Protein AF-A0A0F9U3Q1-F1 (afdb_monomer_lite)

Sequence (162 aa):
MSSTLSNQNRREIREKMQEAFPAFFGSLTHPLPADLNMRENFIEATSAILTQDAAGAFLNYWCNRPEYLTALTVRARRFDLQGEPCGVVSSKEREAGVERLAELLATRWMSKKKRVRKLASKRMRRLDLPVDVCRRIEVIVAKLMVNKDARTLPHFGSDRRN

Organism: NCBI:txid412755

Structure (mmCIF, N/CA/C/O backbone):
data_AF-A0A0F9U3Q1-F1
#
_entry.id   AF-A0A0F9U3Q1-F1
#
loop_
_atom_site.group_PDB
_atom_site.id
_atom_site.type_symbol
_atom_site.label_atom_id
_atom_site.label_alt_id
_atom_site.label_comp_id
_atom_site.label_asym_id
_atom_site.label_entity_id
_atom_site.label_seq_id
_atom_site.pdbx_PDB_ins_code
_atom_site.Ca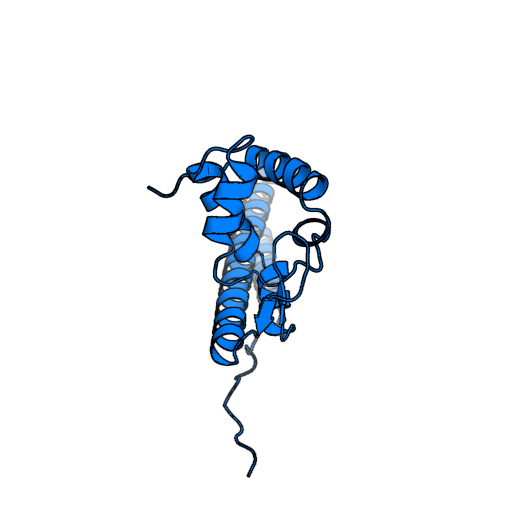rtn_x
_atom_site.Cartn_y
_atom_site.Cartn_z
_atom_site.occupancy
_atom_site.B_iso_or_equiv
_atom_site.auth_seq_id
_atom_site.auth_comp_id
_atom_site.auth_asym_id
_atom_site.auth_atom_id
_atom_site.pdbx_PDB_model_num
ATOM 1 N N . MET A 1 1 ? 0.397 18.491 6.245 1.00 34.12 1 MET A N 1
ATOM 2 C CA . MET A 1 1 ? 1.747 18.201 5.711 1.00 34.12 1 MET A CA 1
ATOM 3 C C . MET A 1 1 ? 1.976 16.698 5.805 1.00 34.12 1 MET A C 1
ATOM 5 O O . MET A 1 1 ? 1.836 16.163 6.891 1.00 34.12 1 MET A O 1
ATOM 9 N N . SER A 1 2 ? 2.211 15.987 4.696 1.00 43.41 2 SER A N 1
ATOM 10 C CA . SER A 1 2 ? 2.375 14.523 4.733 1.00 43.41 2 SER A CA 1
ATOM 11 C C . SER A 1 2 ? 3.826 14.181 5.089 1.00 43.41 2 SER A C 1
ATOM 13 O O . SER A 1 2 ? 4.718 14.232 4.241 1.00 43.41 2 SER A O 1
ATOM 15 N N . SER A 1 3 ? 4.079 13.911 6.369 1.00 55.72 3 SER A N 1
ATOM 16 C CA . SER A 1 3 ? 5.375 13.475 6.886 1.00 55.72 3 SER A CA 1
ATOM 17 C C . SER A 1 3 ? 5.731 12.115 6.278 1.00 55.72 3 SER A C 1
ATOM 19 O O . SER A 1 3 ? 5.135 11.076 6.560 1.00 55.72 3 SER A O 1
ATOM 21 N N . THR A 1 4 ? 6.696 12.109 5.359 1.00 66.69 4 THR A N 1
ATOM 22 C CA . THR A 1 4 ? 7.125 10.870 4.704 1.00 66.69 4 THR A CA 1
ATOM 23 C C . THR A 1 4 ? 8.003 10.075 5.669 1.00 66.69 4 THR A C 1
ATOM 25 O O . THR A 1 4 ? 9.153 10.432 5.904 1.00 66.69 4 THR A O 1
ATOM 28 N N . LEU A 1 5 ? 7.476 8.977 6.221 1.00 81.81 5 LEU A N 1
ATOM 29 C CA . LEU A 1 5 ? 8.249 8.065 7.072 1.00 81.81 5 LEU A CA 1
ATOM 30 C C . LEU A 1 5 ? 9.411 7.436 6.294 1.00 81.81 5 LEU A C 1
ATOM 32 O O . LEU A 1 5 ? 9.199 6.884 5.205 1.00 81.81 5 LEU A O 1
ATOM 36 N N . SER A 1 6 ? 10.608 7.450 6.888 1.00 83.56 6 SER A N 1
ATOM 37 C CA . SER A 1 6 ? 11.777 6.722 6.384 1.00 83.56 6 SER A CA 1
ATOM 38 C C . SER A 1 6 ? 11.516 5.204 6.368 1.00 83.56 6 SER A C 1
ATOM 40 O O . SER A 1 6 ? 10.677 4.694 7.114 1.00 83.56 6 SER A O 1
ATOM 42 N N . ASN A 1 7 ? 12.236 4.447 5.533 1.00 81.19 7 ASN A N 1
ATOM 43 C CA . ASN A 1 7 ? 12.087 2.984 5.492 1.00 81.19 7 ASN A CA 1
ATOM 44 C C . ASN A 1 7 ? 12.494 2.307 6.809 1.00 81.19 7 ASN A C 1
ATOM 46 O O . ASN A 1 7 ? 11.914 1.282 7.162 1.00 81.19 7 ASN A O 1
ATOM 50 N N . GLN A 1 8 ? 13.479 2.873 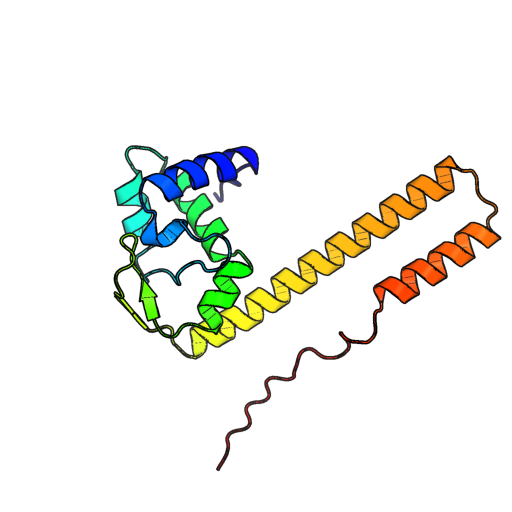7.512 1.00 79.19 8 GLN A N 1
ATOM 51 C CA . GLN A 1 8 ? 13.922 2.383 8.814 1.00 79.19 8 GLN A CA 1
ATOM 52 C C . GLN A 1 8 ? 12.802 2.554 9.848 1.00 79.19 8 GLN A C 1
ATOM 54 O O . GLN A 1 8 ? 12.364 1.568 10.435 1.00 79.19 8 GLN A O 1
ATOM 59 N N . ASN A 1 9 ? 12.216 3.753 9.920 1.00 90.50 9 ASN A N 1
ATOM 60 C CA . ASN A 1 9 ? 11.114 4.053 10.835 1.00 90.50 9 ASN A CA 1
ATOM 61 C C . ASN A 1 9 ? 9.885 3.175 10.541 1.00 90.50 9 ASN A C 1
ATOM 63 O O . ASN A 1 9 ? 9.224 2.709 11.459 1.00 90.50 9 ASN A O 1
ATOM 67 N N . ARG A 1 10 ? 9.577 2.885 9.266 1.00 93.56 10 ARG A N 1
ATOM 68 C CA . ARG A 1 10 ? 8.462 1.979 8.911 1.00 93.56 10 ARG A CA 1
ATOM 69 C C . ARG A 1 10 ? 8.662 0.560 9.431 1.00 93.56 10 ARG A C 1
ATOM 71 O O . ARG A 1 10 ? 7.677 -0.095 9.752 1.00 93.56 10 ARG A O 1
ATOM 78 N N . ARG A 1 11 ? 9.902 0.058 9.443 1.00 94.06 11 ARG A N 1
ATOM 79 C CA . ARG A 1 11 ? 10.208 -1.285 9.948 1.00 94.06 11 ARG A CA 1
ATOM 80 C C . ARG A 1 11 ? 10.023 -1.343 11.461 1.00 94.06 11 ARG A C 1
ATOM 82 O O . ARG A 1 11 ? 9.305 -2.216 11.922 1.00 94.06 11 ARG A O 1
ATOM 89 N N . GLU A 1 12 ? 10.583 -0.375 12.175 1.00 94.38 12 GLU A N 1
ATOM 90 C CA . GLU A 1 12 ? 10.490 -0.290 13.637 1.00 94.38 12 GLU A CA 1
ATOM 91 C C . GLU A 1 12 ? 9.043 -0.113 14.110 1.00 94.38 12 GLU A C 1
ATOM 93 O O . GLU A 1 12 ? 8.590 -0.818 15.007 1.00 94.38 12 GLU A O 1
ATOM 98 N N . ILE A 1 13 ? 8.279 0.786 13.473 1.00 95.88 13 ILE A N 1
ATOM 99 C CA . ILE A 1 13 ? 6.855 0.965 13.794 1.00 95.88 13 ILE A CA 1
ATOM 100 C C . ILE A 1 13 ? 6.098 -0.342 13.551 1.00 95.88 13 ILE A C 1
ATOM 102 O O . ILE A 1 13 ? 5.291 -0.744 14.380 1.00 95.88 13 ILE A O 1
ATOM 106 N N . ARG A 1 14 ? 6.375 -1.032 12.440 1.00 95.69 14 ARG A N 1
ATOM 107 C CA . ARG A 1 14 ? 5.715 -2.299 12.120 1.00 95.69 14 ARG A CA 1
ATOM 108 C C . ARG A 1 14 ? 5.986 -3.379 13.158 1.00 95.69 14 ARG A C 1
ATOM 110 O O . ARG A 1 14 ? 5.041 -4.058 13.523 1.00 95.69 14 ARG A O 1
ATOM 117 N N . GLU A 1 15 ? 7.228 -3.539 13.603 1.00 95.62 15 GLU A N 1
ATOM 118 C CA . GLU A 1 15 ? 7.590 -4.520 14.636 1.00 95.62 15 GLU A CA 1
ATOM 119 C C . GLU A 1 15 ? 6.769 -4.275 15.911 1.00 95.62 15 GLU A C 1
ATOM 121 O O . GLU A 1 15 ? 6.053 -5.169 16.355 1.00 95.62 15 GLU A O 1
ATOM 126 N N . LYS A 1 16 ? 6.702 -3.021 16.378 1.00 95.69 16 LYS A N 1
ATOM 127 C CA . LYS A 1 16 ? 5.845 -2.634 17.513 1.00 95.69 16 LYS A CA 1
ATOM 128 C C . LYS A 1 16 ? 4.359 -2.913 17.269 1.00 95.69 16 LYS A C 1
ATOM 130 O O . LYS A 1 16 ? 3.658 -3.349 18.175 1.00 95.69 16 LYS A O 1
ATOM 135 N N . MET A 1 17 ? 3.853 -2.656 16.060 1.00 96.44 17 MET A N 1
ATOM 136 C CA . MET A 1 17 ? 2.440 -2.905 15.737 1.00 96.44 17 MET A CA 1
ATOM 137 C C . MET A 1 17 ? 2.112 -4.397 15.645 1.00 96.44 17 MET A C 1
ATOM 139 O O . MET A 1 17 ? 0.991 -4.787 15.948 1.00 96.44 17 MET A O 1
ATOM 143 N N . GLN A 1 18 ? 3.067 -5.228 15.229 1.00 95.94 18 GLN A N 1
ATOM 144 C CA . GLN A 1 18 ? 2.908 -6.681 15.201 1.00 95.94 18 GLN A CA 1
ATOM 145 C C . GLN A 1 18 ? 2.881 -7.278 16.608 1.00 95.94 18 GLN A C 1
ATOM 147 O O . GLN A 1 18 ? 2.162 -8.247 16.826 1.00 95.94 18 GLN A O 1
ATOM 152 N N . GLU A 1 19 ? 3.613 -6.686 17.551 1.00 95.62 19 GLU A N 1
ATOM 153 C CA . GLU A 1 19 ? 3.559 -7.054 18.968 1.00 95.62 19 GLU A CA 1
ATOM 154 C C . GLU A 1 19 ? 2.260 -6.578 19.635 1.00 95.62 19 GLU A C 1
ATOM 156 O O . GLU A 1 19 ? 1.606 -7.355 20.324 1.00 95.62 19 GLU A O 1
ATOM 161 N N . ALA A 1 20 ? 1.861 -5.320 19.410 1.00 95.75 20 ALA A N 1
ATOM 162 C CA . ALA A 1 20 ? 0.697 -4.719 20.067 1.00 95.75 20 ALA A CA 1
ATOM 163 C C . ALA A 1 20 ? -0.651 -5.185 19.488 1.00 95.75 20 ALA A C 1
ATOM 165 O O . ALA A 1 20 ? -1.613 -5.376 20.228 1.00 95.75 20 ALA A O 1
ATOM 166 N N . PHE A 1 21 ? -0.730 -5.374 18.169 1.00 96.56 21 PHE A N 1
ATOM 167 C CA . PHE A 1 21 ? -1.962 -5.729 17.455 1.00 96.56 21 PHE A CA 1
ATOM 168 C C . PHE A 1 21 ? -1.693 -6.878 16.462 1.00 96.56 21 PHE A C 1
ATOM 170 O O . PHE A 1 21 ? -1.797 -6.706 15.236 1.00 96.56 21 PHE A O 1
ATOM 177 N N . PRO A 1 22 ? -1.326 -8.071 16.969 1.00 96.69 22 PRO A N 1
ATOM 178 C CA . PRO A 1 22 ? -0.916 -9.203 16.139 1.00 96.69 22 PRO A CA 1
ATOM 179 C C . PRO A 1 22 ? -2.022 -9.682 15.197 1.00 96.69 22 PRO A C 1
ATOM 181 O O . PRO A 1 22 ? -1.729 -10.146 14.098 1.00 96.69 22 PRO A O 1
ATOM 184 N N . ALA A 1 23 ? -3.291 -9.531 15.576 1.00 96.06 23 ALA A N 1
ATOM 185 C CA . ALA A 1 23 ? -4.410 -9.940 14.738 1.00 96.06 23 ALA A CA 1
ATOM 186 C C . ALA A 1 23 ? -4.489 -9.131 13.429 1.00 96.06 23 ALA A C 1
ATOM 188 O O . ALA A 1 23 ? -4.641 -9.709 12.351 1.00 96.06 23 ALA A O 1
ATOM 189 N N . PHE A 1 24 ? -4.308 -7.807 13.497 1.00 96.56 24 PHE A N 1
ATOM 190 C CA . PHE A 1 24 ? -4.395 -6.935 12.324 1.00 96.56 24 PHE A CA 1
ATOM 191 C C . PHE A 1 24 ? -3.074 -6.824 11.545 1.00 96.56 24 PHE A C 1
ATOM 193 O O . PHE A 1 24 ? -3.066 -6.902 10.311 1.00 96.56 24 PHE A O 1
ATOM 200 N N . PHE A 1 25 ? -1.940 -6.667 12.239 1.00 96.81 25 PHE A N 1
ATOM 201 C CA . PHE A 1 25 ? -0.632 -6.444 11.602 1.00 96.81 25 PHE A CA 1
ATOM 202 C C . PHE A 1 25 ? 0.240 -7.701 11.480 1.00 96.81 25 PHE A C 1
ATOM 204 O O . PHE A 1 25 ? 1.258 -7.669 10.780 1.00 96.81 25 PHE A O 1
ATOM 211 N N . GLY A 1 26 ? -0.127 -8.817 12.118 1.00 94.31 26 GLY A N 1
ATOM 212 C CA . GLY A 1 26 ? 0.723 -10.010 12.212 1.00 94.31 26 GLY A CA 1
ATOM 213 C C . GLY A 1 26 ? 1.076 -10.631 10.861 1.00 94.31 26 GLY A C 1
ATOM 214 O O . GLY A 1 26 ? 2.194 -11.106 10.673 1.00 94.31 26 GLY A O 1
ATOM 215 N N . SER A 1 27 ? 0.179 -10.557 9.873 1.00 94.12 27 SER A N 1
ATOM 216 C CA . SER A 1 27 ? 0.451 -11.084 8.534 1.00 94.12 27 SER A CA 1
ATOM 217 C C . SER A 1 27 ? 0.950 -10.014 7.563 1.00 94.12 27 SER A C 1
ATOM 219 O O . SER A 1 27 ? 0.233 -9.082 7.196 1.00 94.12 27 SER A O 1
ATOM 221 N N . LEU A 1 28 ? 2.173 -10.192 7.056 1.00 92.75 28 LEU A N 1
ATOM 222 C CA . LEU A 1 28 ? 2.710 -9.345 5.986 1.00 92.75 28 LEU A CA 1
ATOM 223 C C . LEU A 1 28 ? 2.154 -9.705 4.608 1.00 92.75 28 LEU A C 1
ATOM 225 O O . LEU A 1 28 ? 2.079 -8.822 3.754 1.00 92.75 28 LEU A O 1
ATOM 229 N N . THR A 1 29 ? 1.813 -10.974 4.387 1.00 92.94 29 THR A N 1
ATOM 230 C CA . THR A 1 29 ? 1.346 -11.501 3.097 1.00 92.94 29 THR A CA 1
ATOM 231 C C . THR A 1 29 ? -0.175 -11.494 2.975 1.00 92.94 29 THR A C 1
ATOM 233 O O . THR A 1 29 ? -0.684 -11.384 1.863 1.00 92.94 29 THR A O 1
ATOM 236 N N . HIS A 1 30 ? -0.900 -11.563 4.098 1.00 92.00 30 HIS A N 1
ATOM 237 C CA . HIS A 1 30 ? -2.366 -11.619 4.142 1.00 92.00 30 HIS A CA 1
ATOM 238 C C . HIS A 1 30 ? -2.982 -10.569 5.091 1.00 92.00 30 HIS A C 1
ATOM 240 O O . HIS A 1 30 ? -3.778 -10.932 5.965 1.00 92.00 30 HIS A O 1
ATOM 246 N N . PRO A 1 31 ? -2.653 -9.273 4.933 1.00 95.44 31 PRO A N 1
ATOM 247 C CA . PRO A 1 31 ? -3.177 -8.204 5.790 1.00 95.44 31 PRO A CA 1
ATOM 248 C C . PRO A 1 31 ? -4.710 -8.111 5.740 1.00 95.44 31 PRO A C 1
ATOM 250 O O . PRO A 1 31 ? -5.333 -8.454 4.733 1.00 95.44 31 PRO A O 1
ATOM 253 N N . LEU A 1 32 ? -5.330 -7.647 6.823 1.00 96.44 32 LEU A N 1
ATOM 254 C CA . LEU A 1 32 ? -6.786 -7.508 6.927 1.00 96.44 32 LEU A CA 1
ATOM 255 C C . LEU A 1 32 ? -7.266 -6.164 6.336 1.00 96.44 32 LEU A C 1
ATOM 257 O O . LEU A 1 32 ? -6.617 -5.145 6.578 1.00 96.44 32 LEU A O 1
ATOM 261 N N . PRO A 1 33 ? -8.387 -6.120 5.585 1.00 96.81 33 PRO A N 1
ATOM 262 C CA . PRO A 1 33 ? -9.034 -4.862 5.221 1.00 96.81 33 PRO A CA 1
ATOM 263 C C . PRO A 1 33 ? -9.480 -4.104 6.472 1.00 96.81 33 PRO A C 1
ATOM 265 O O . PRO A 1 33 ? -10.200 -4.647 7.306 1.00 96.81 33 PRO A O 1
ATOM 268 N N . ALA A 1 34 ? -9.053 -2.853 6.585 1.00 96.88 34 ALA A N 1
ATOM 269 C CA . ALA A 1 34 ? -9.289 -2.004 7.741 1.00 96.88 34 ALA A CA 1
ATOM 270 C C . ALA A 1 34 ? -10.769 -1.665 7.955 1.00 96.88 34 ALA A C 1
ATOM 272 O O . ALA A 1 34 ? -11.517 -1.483 6.992 1.00 96.88 34 ALA A O 1
ATOM 273 N N . ASP A 1 35 ? -11.161 -1.489 9.212 1.00 97.00 35 ASP A N 1
ATOM 274 C CA . ASP A 1 35 ? -12.367 -0.762 9.605 1.00 97.00 35 ASP A CA 1
ATOM 275 C C . ASP A 1 35 ? -12.443 0.653 8.980 1.00 97.00 35 ASP A C 1
ATOM 277 O O . ASP A 1 35 ? -11.420 1.242 8.614 1.00 97.00 35 ASP A O 1
ATOM 281 N N . LEU A 1 36 ? -13.649 1.218 8.850 1.00 94.50 36 LEU A N 1
ATOM 282 C CA . LEU A 1 36 ? -13.837 2.574 8.311 1.00 94.50 36 LEU A CA 1
ATOM 283 C C . LEU A 1 36 ? -13.254 3.659 9.228 1.00 94.50 36 LEU A C 1
ATOM 285 O O . LEU A 1 36 ? -12.674 4.624 8.733 1.00 94.50 36 LEU A O 1
ATOM 289 N N . ASN A 1 37 ? -13.315 3.454 10.543 1.00 96.06 37 ASN A N 1
ATOM 290 C CA . ASN A 1 37 ? -12.774 4.353 11.560 1.00 96.06 37 ASN A CA 1
ATOM 291 C C . ASN A 1 37 ? -11.359 3.939 11.999 1.00 96.06 37 ASN A C 1
ATOM 293 O O . ASN A 1 37 ? -10.813 4.478 12.960 1.00 96.06 37 ASN A O 1
ATOM 297 N N . MET A 1 38 ? -10.711 3.019 11.267 1.00 96.50 38 MET A N 1
ATOM 298 C CA . MET A 1 38 ? -9.387 2.482 11.607 1.00 96.50 38 MET A CA 1
ATOM 299 C C . MET A 1 38 ? -8.347 3.575 11.863 1.00 96.50 38 MET A C 1
ATOM 301 O O . MET A 1 38 ? -7.472 3.398 12.700 1.00 96.50 38 MET A O 1
ATOM 305 N N . ARG A 1 39 ? -8.409 4.708 11.155 1.00 96.38 39 ARG A N 1
ATOM 306 C CA . ARG A 1 39 ? -7.444 5.797 11.355 1.00 96.38 39 ARG A CA 1
ATOM 307 C C . ARG A 1 39 ? -7.536 6.400 12.753 1.00 96.38 39 ARG A C 1
ATOM 309 O O . ARG A 1 39 ? -6.497 6.599 13.373 1.00 96.38 39 ARG A O 1
ATOM 316 N N . GLU A 1 40 ? -8.744 6.702 13.206 1.00 96.94 40 GLU A N 1
ATOM 317 C CA . GLU A 1 40 ? -8.998 7.304 14.516 1.00 96.94 40 GLU A CA 1
ATOM 318 C C . GLU A 1 40 ? -8.657 6.301 15.615 1.00 96.94 40 GLU A C 1
ATOM 320 O O . GLU A 1 40 ? -7.785 6.581 16.436 1.00 96.94 40 GLU A O 1
ATOM 325 N N . ASN A 1 41 ? -9.197 5.082 15.506 1.00 96.88 41 ASN A N 1
ATOM 326 C CA . ASN A 1 41 ? -8.937 3.988 16.442 1.00 96.88 41 ASN A CA 1
ATOM 327 C C . ASN A 1 41 ? -7.436 3.683 16.567 1.00 96.88 41 ASN A C 1
ATOM 329 O O . ASN A 1 41 ? -6.921 3.476 17.661 1.00 96.88 41 ASN A O 1
ATOM 333 N N . PHE A 1 42 ? -6.703 3.678 15.449 1.00 97.12 42 PHE A N 1
ATOM 334 C CA . PHE A 1 42 ? -5.263 3.429 15.447 1.00 97.12 42 PHE A CA 1
ATOM 335 C C . PHE A 1 42 ? -4.469 4.562 16.093 1.00 97.12 42 PHE A C 1
ATOM 337 O O . PHE A 1 42 ? -3.533 4.294 16.844 1.00 97.12 42 PHE A O 1
ATOM 344 N N . ILE A 1 43 ? -4.816 5.820 15.816 1.00 96.88 43 ILE A N 1
ATOM 345 C CA . ILE A 1 43 ? -4.155 6.980 16.432 1.00 96.88 43 ILE A CA 1
ATOM 346 C C . ILE A 1 43 ? -4.384 6.976 17.945 1.00 96.88 43 ILE A C 1
ATOM 348 O O . ILE A 1 43 ? -3.436 7.188 18.697 1.00 96.88 43 ILE A O 1
ATOM 352 N N . GLU A 1 44 ? -5.608 6.695 18.388 1.00 97.00 44 GLU A N 1
ATOM 353 C CA . GLU A 1 44 ? -5.946 6.611 19.807 1.00 97.00 44 GLU A CA 1
ATOM 354 C C . GLU A 1 44 ? -5.175 5.475 20.492 1.00 97.00 44 GLU A C 1
ATOM 356 O O . GLU A 1 44 ? -4.429 5.716 21.446 1.00 97.00 44 GLU A O 1
ATOM 361 N N . ALA A 1 45 ? -5.246 4.262 19.934 1.00 96.31 45 ALA A N 1
ATOM 362 C CA . ALA A 1 45 ? -4.612 3.069 20.493 1.00 96.31 45 ALA A CA 1
ATOM 363 C C . ALA A 1 45 ? -3.072 3.121 20.492 1.00 96.31 45 ALA A C 1
ATOM 365 O O . ALA A 1 45 ? -2.429 2.405 21.258 1.00 96.31 45 ALA A O 1
ATOM 366 N N . THR A 1 46 ? -2.461 3.955 19.644 1.00 96.62 46 THR A N 1
ATOM 367 C CA . THR A 1 46 ? -0.996 4.098 19.550 1.00 96.62 46 THR A CA 1
ATOM 368 C C . THR A 1 46 ? -0.457 5.401 20.126 1.00 96.62 46 THR A C 1
ATOM 370 O O . THR A 1 46 ? 0.754 5.614 20.092 1.00 96.62 46 THR A O 1
ATOM 373 N N . SER A 1 47 ? -1.310 6.249 20.700 1.00 95.00 47 SER A N 1
ATOM 374 C CA . SER A 1 47 ? -0.946 7.581 21.206 1.00 95.00 47 SER A CA 1
ATOM 375 C C . SER A 1 47 ? 0.193 7.573 22.235 1.00 95.00 47 SER A C 1
ATOM 377 O O . SER A 1 47 ? 1.009 8.492 22.264 1.00 95.00 47 SER A O 1
ATOM 379 N N . ALA A 1 48 ? 0.304 6.509 23.035 1.00 94.38 48 ALA A N 1
ATOM 380 C CA . ALA A 1 48 ? 1.377 6.341 24.017 1.00 94.38 48 ALA A CA 1
ATOM 381 C C . ALA A 1 48 ? 2.749 6.003 23.396 1.00 94.38 48 ALA A C 1
ATOM 383 O O . ALA A 1 48 ? 3.779 6.168 24.048 1.00 94.38 48 ALA A O 1
ATOM 384 N N . ILE A 1 49 ? 2.783 5.504 22.155 1.00 93.06 49 ILE A N 1
ATOM 385 C CA . ILE A 1 49 ? 3.991 4.953 21.514 1.00 93.06 49 ILE A CA 1
ATOM 386 C C . ILE A 1 49 ? 4.372 5.642 20.200 1.00 93.06 49 ILE A C 1
ATOM 388 O O . ILE A 1 49 ? 5.522 5.528 19.767 1.00 93.06 49 ILE A O 1
ATOM 392 N N . LEU A 1 50 ? 3.437 6.340 19.554 1.00 94.06 50 LEU A N 1
ATOM 393 C CA . LEU A 1 50 ? 3.619 7.046 18.290 1.00 94.06 50 LEU A CA 1
ATOM 394 C C . LEU A 1 50 ? 2.997 8.437 18.361 1.00 94.06 50 LEU A C 1
ATOM 396 O O . LEU A 1 50 ? 1.951 8.649 18.965 1.00 94.06 50 LEU A O 1
ATOM 400 N N . THR A 1 51 ? 3.602 9.381 17.644 1.00 94.00 51 THR A N 1
ATOM 401 C CA . THR A 1 51 ? 2.935 10.651 17.358 1.00 94.00 51 THR A CA 1
ATOM 402 C C . THR A 1 51 ? 1.779 10.426 16.383 1.00 94.00 51 THR A C 1
ATOM 404 O O . THR A 1 51 ? 1.838 9.534 15.531 1.00 94.00 51 THR A O 1
ATOM 407 N N . GLN A 1 52 ? 0.753 11.279 16.450 1.00 93.75 52 GLN A N 1
ATOM 408 C CA . GLN A 1 52 ? -0.400 11.235 15.542 1.00 93.75 52 GLN A CA 1
ATOM 409 C C . GLN A 1 52 ? 0.018 11.209 14.062 1.00 93.75 52 GLN A C 1
ATOM 411 O O . GLN A 1 52 ? -0.517 10.433 13.267 1.00 93.75 52 GLN A O 1
ATOM 416 N N . ASP A 1 53 ? 1.018 12.014 13.699 1.00 92.50 53 ASP A N 1
ATOM 417 C CA . ASP A 1 53 ? 1.561 12.066 12.343 1.00 92.50 53 ASP A CA 1
ATOM 418 C C . ASP A 1 53 ? 2.231 10.751 11.933 1.00 92.50 53 ASP A C 1
ATOM 420 O O . ASP A 1 53 ? 1.991 10.251 10.831 1.00 92.50 53 ASP A O 1
ATOM 424 N N . ALA A 1 54 ? 3.051 10.162 12.811 1.00 93.94 54 ALA A N 1
ATOM 425 C CA . ALA A 1 54 ? 3.719 8.894 12.536 1.00 93.94 54 ALA A CA 1
ATOM 426 C C . ALA A 1 54 ? 2.708 7.747 12.406 1.00 93.94 54 ALA A C 1
ATOM 428 O O . ALA A 1 54 ? 2.811 6.952 11.468 1.00 93.94 54 ALA A O 1
ATOM 429 N N . ALA A 1 55 ? 1.703 7.697 13.283 1.00 95.69 55 ALA A N 1
ATOM 430 C CA . ALA A 1 55 ? 0.621 6.722 13.218 1.00 95.69 55 ALA A CA 1
ATOM 431 C C . ALA A 1 55 ? -0.175 6.869 11.909 1.00 95.69 55 ALA A C 1
ATOM 433 O O . ALA A 1 55 ? -0.317 5.918 11.135 1.00 95.69 55 ALA A O 1
ATOM 434 N N . GLY A 1 56 ? -0.609 8.089 11.585 1.00 95.25 56 GLY A N 1
ATOM 435 C CA . GLY A 1 56 ? -1.361 8.375 10.368 1.00 95.25 56 GLY A CA 1
ATOM 436 C C . GLY A 1 56 ? -0.582 8.077 9.082 1.00 95.25 56 GLY A C 1
ATOM 437 O O . GLY A 1 56 ? -1.162 7.569 8.118 1.00 95.25 56 GLY A O 1
ATOM 438 N N . ALA A 1 57 ? 0.719 8.375 9.049 1.00 94.94 57 ALA A N 1
ATOM 439 C CA . ALA A 1 57 ? 1.590 8.074 7.916 1.00 94.94 57 ALA A CA 1
ATOM 440 C C . ALA A 1 57 ? 1.854 6.567 7.777 1.00 94.94 57 ALA A C 1
ATOM 442 O O . ALA A 1 57 ? 1.870 6.046 6.657 1.00 94.94 57 ALA A O 1
ATOM 443 N N . PHE A 1 58 ? 2.037 5.857 8.893 1.00 96.38 58 PHE A N 1
ATOM 444 C CA . PHE A 1 58 ? 2.264 4.415 8.896 1.00 96.38 58 PHE A CA 1
ATOM 445 C C . PHE A 1 58 ? 1.033 3.651 8.415 1.00 96.38 58 PHE A C 1
ATOM 447 O O . PHE A 1 58 ? 1.157 2.809 7.524 1.00 96.38 58 PHE A O 1
ATOM 454 N N . LEU A 1 59 ? -0.151 3.982 8.934 1.00 96.56 59 LEU A N 1
ATOM 455 C CA . LEU A 1 59 ? -1.393 3.339 8.513 1.00 96.56 59 LEU A CA 1
ATOM 456 C C . LEU A 1 59 ? -1.667 3.588 7.026 1.00 96.56 59 LEU A C 1
ATOM 458 O O . LEU A 1 59 ? -1.987 2.658 6.289 1.00 96.56 59 LEU A O 1
ATOM 462 N N . ASN A 1 60 ? -1.450 4.818 6.546 1.00 95.25 60 ASN A N 1
ATOM 463 C CA . ASN A 1 60 ? -1.568 5.121 5.121 1.00 95.25 60 ASN A CA 1
ATOM 464 C C . ASN A 1 60 ? -0.596 4.284 4.273 1.00 95.25 60 ASN A C 1
ATOM 466 O O . ASN A 1 60 ? -0.973 3.771 3.220 1.00 95.25 60 ASN A O 1
ATOM 470 N N . TYR A 1 61 ? 0.648 4.115 4.730 1.00 94.94 61 TYR A N 1
ATOM 471 C CA . TYR A 1 61 ? 1.600 3.211 4.088 1.00 94.94 61 TYR A CA 1
ATOM 472 C C . TYR A 1 61 ? 1.077 1.769 4.064 1.00 94.94 61 TYR A C 1
ATOM 474 O O . TYR A 1 61 ? 1.096 1.155 2.999 1.00 94.94 61 TYR A O 1
ATOM 482 N N . TRP A 1 62 ? 0.605 1.246 5.199 1.00 96.06 62 TRP A N 1
ATOM 483 C CA . TRP A 1 62 ? 0.121 -0.128 5.338 1.00 96.06 62 TRP A CA 1
ATOM 484 C C . TRP A 1 62 ? -1.027 -0.427 4.371 1.00 96.06 62 TRP A C 1
ATOM 486 O O . TRP A 1 62 ? -0.941 -1.379 3.594 1.00 96.06 62 TRP A O 1
ATOM 496 N N . CYS A 1 63 ? -2.032 0.450 4.337 1.00 95.62 63 CYS A N 1
ATOM 497 C CA . CYS A 1 63 ? -3.220 0.314 3.495 1.00 95.62 63 CYS A CA 1
ATOM 498 C C . CYS A 1 63 ? -2.962 0.562 1.995 1.00 95.62 63 CYS A C 1
ATOM 500 O O . CYS A 1 63 ? -3.823 0.295 1.165 1.00 95.62 63 CYS A O 1
ATOM 502 N N . ASN A 1 64 ? -1.777 1.052 1.616 1.00 94.31 64 ASN A N 1
ATOM 503 C CA . ASN A 1 64 ? -1.372 1.233 0.215 1.00 94.31 64 ASN A CA 1
ATOM 504 C C . ASN A 1 64 ? -0.342 0.191 -0.252 1.00 94.31 64 ASN A C 1
ATOM 506 O O . ASN A 1 64 ? 0.274 0.334 -1.314 1.00 94.31 64 ASN A O 1
ATOM 510 N N . ARG A 1 65 ? -0.106 -0.864 0.532 1.00 94.62 65 ARG A N 1
ATOM 511 C CA . ARG A 1 65 ? 0.742 -1.981 0.107 1.00 94.62 65 ARG A CA 1
ATOM 512 C C . ARG A 1 65 ? 0.003 -2.865 -0.904 1.00 94.62 65 ARG A C 1
ATOM 514 O O . ARG A 1 65 ? -1.205 -3.033 -0.773 1.00 94.62 65 ARG A O 1
ATOM 521 N N . PRO A 1 66 ? 0.705 -3.503 -1.861 1.00 95.56 66 PRO A N 1
ATOM 522 C CA . PRO A 1 66 ? 0.059 -4.414 -2.799 1.00 95.56 66 PRO A CA 1
ATOM 523 C C . PRO A 1 66 ? -0.644 -5.561 -2.081 1.00 95.56 66 PRO A C 1
ATOM 525 O O . PRO A 1 66 ? -1.740 -5.923 -2.471 1.00 95.56 66 PRO A O 1
ATOM 528 N N . GLU A 1 67 ? -0.048 -6.092 -1.010 1.00 96.06 67 GLU A N 1
ATOM 529 C CA . GLU A 1 67 ? -0.647 -7.190 -0.246 1.00 96.06 67 GLU A CA 1
ATOM 530 C C . GLU A 1 67 ? -1.974 -6.763 0.403 1.00 96.06 67 GLU A C 1
ATOM 532 O O . GLU A 1 67 ? -2.932 -7.531 0.411 1.00 96.06 67 GLU A O 1
ATOM 537 N N . TYR A 1 68 ? -2.054 -5.516 0.884 1.00 96.81 68 TYR A N 1
ATOM 538 C CA . TYR A 1 68 ? -3.287 -4.948 1.433 1.00 96.81 68 TYR A CA 1
ATOM 539 C C . TYR A 1 68 ? -4.332 -4.714 0.352 1.00 96.81 68 TYR A C 1
ATOM 541 O O . TYR A 1 68 ? -5.480 -5.111 0.518 1.00 96.81 68 TYR A O 1
ATOM 549 N N . LEU A 1 69 ? -3.942 -4.113 -0.772 1.00 96.44 69 LEU A N 1
ATOM 550 C CA . LEU A 1 69 ? -4.867 -3.867 -1.874 1.00 96.44 69 LEU A CA 1
ATOM 551 C C . LEU A 1 69 ? -5.411 -5.186 -2.438 1.00 96.44 69 LEU A C 1
ATOM 553 O O . LEU A 1 69 ? -6.606 -5.287 -2.668 1.00 96.44 69 LEU A O 1
ATOM 557 N N . THR A 1 70 ? -4.590 -6.234 -2.546 1.00 95.62 70 THR A N 1
ATOM 558 C CA . THR A 1 70 ? -5.061 -7.587 -2.885 1.00 95.62 70 THR A CA 1
ATOM 559 C C . THR A 1 70 ? -6.052 -8.126 -1.850 1.00 95.62 70 THR A C 1
ATOM 561 O O . THR A 1 70 ? -7.065 -8.718 -2.209 1.00 95.62 70 THR A O 1
ATOM 564 N N . ALA A 1 71 ? -5.804 -7.929 -0.553 1.00 95.19 71 ALA A N 1
ATOM 565 C CA . ALA A 1 71 ? -6.758 -8.349 0.469 1.00 95.19 71 ALA A CA 1
ATOM 566 C C . ALA A 1 71 ? -8.085 -7.580 0.371 1.00 95.19 71 ALA A C 1
ATOM 568 O O . ALA A 1 71 ? -9.142 -8.187 0.531 1.00 95.19 71 ALA A O 1
ATOM 569 N N . LEU A 1 72 ? -8.036 -6.281 0.065 1.00 94.75 72 LEU A N 1
ATOM 570 C CA . LEU A 1 72 ? -9.209 -5.428 -0.128 1.00 94.75 72 LEU A CA 1
ATOM 571 C C . LEU A 1 72 ? -10.056 -5.871 -1.330 1.00 94.75 72 LEU A C 1
ATOM 573 O O . LEU A 1 72 ? -11.275 -5.759 -1.276 1.00 94.75 72 LEU A O 1
ATOM 577 N N . THR A 1 73 ? -9.444 -6.396 -2.396 1.00 92.56 73 THR A N 1
ATOM 578 C CA . THR A 1 73 ? -10.178 -6.857 -3.589 1.00 92.56 73 THR A CA 1
ATOM 579 C C . THR A 1 73 ? -10.789 -8.245 -3.418 1.00 92.56 73 THR A C 1
ATOM 581 O O . THR A 1 73 ? -11.831 -8.525 -4.007 1.00 92.56 73 THR A O 1
ATOM 584 N N . VAL A 1 74 ? -10.163 -9.112 -2.616 1.00 90.56 74 VAL A N 1
ATOM 585 C CA . VAL A 1 74 ? -10.580 -10.515 -2.454 1.00 90.56 74 VAL A CA 1
ATOM 586 C C . VAL A 1 74 ? -11.528 -10.713 -1.270 1.00 90.56 74 VAL A C 1
ATOM 588 O O . VAL A 1 74 ? -12.446 -11.529 -1.343 1.00 90.56 74 VAL A O 1
ATOM 591 N N . ARG A 1 75 ? -11.323 -10.005 -0.155 1.00 87.00 75 ARG A N 1
ATOM 592 C CA . ARG A 1 75 ? -12.106 -10.218 1.071 1.00 87.00 75 ARG A CA 1
ATOM 593 C C . ARG A 1 75 ? -13.396 -9.405 1.065 1.00 87.00 75 ARG A C 1
ATOM 595 O O . ARG A 1 75 ? -13.435 -8.256 0.643 1.00 87.00 75 ARG A O 1
ATOM 602 N N . ALA A 1 76 ? -14.454 -10.003 1.610 1.00 87.06 76 ALA A N 1
ATOM 603 C CA . ALA A 1 76 ? -15.751 -9.346 1.749 1.00 87.06 76 ALA A CA 1
ATOM 604 C C . ALA A 1 76 ? -15.909 -8.560 3.061 1.00 87.06 76 ALA A C 1
ATOM 606 O O . ALA A 1 76 ? -16.783 -7.708 3.129 1.00 87.06 76 ALA A O 1
ATOM 607 N N . ARG A 1 77 ? -15.108 -8.837 4.101 1.00 95.38 77 ARG A N 1
ATOM 608 C CA . ARG A 1 77 ? -15.258 -8.242 5.443 1.00 95.38 77 ARG A CA 1
ATOM 609 C C . ARG A 1 77 ? -14.120 -7.287 5.803 1.00 95.38 77 ARG A C 1
ATOM 611 O O . ARG A 1 77 ? -12.995 -7.463 5.332 1.00 95.38 77 ARG A O 1
ATOM 618 N N . ARG A 1 78 ? -14.440 -6.313 6.657 1.00 96.94 78 ARG A N 1
ATOM 619 C CA . ARG A 1 78 ? -13.506 -5.405 7.338 1.00 96.94 78 ARG A CA 1
ATOM 620 C C . ARG A 1 78 ? -13.240 -5.884 8.755 1.00 96.94 78 ARG A C 1
ATOM 622 O O . ARG A 1 78 ? -14.085 -6.573 9.324 1.00 96.94 78 ARG A O 1
ATOM 629 N N . PHE A 1 79 ? -12.086 -5.503 9.282 1.00 97.56 79 PHE A N 1
ATOM 630 C CA . PHE A 1 79 ? -11.621 -5.907 10.596 1.00 97.56 79 PHE A CA 1
ATOM 631 C C . PHE A 1 79 ? -11.067 -4.715 11.373 1.00 97.56 79 PHE A C 1
ATOM 633 O O . PHE A 1 79 ? -10.428 -3.827 10.792 1.00 97.56 79 PHE A O 1
ATOM 640 N N . ASP A 1 80 ? -11.300 -4.718 12.679 1.00 97.31 80 ASP A N 1
ATOM 641 C CA . ASP A 1 80 ? -10.706 -3.767 13.613 1.00 97.31 80 ASP A CA 1
ATOM 642 C C . ASP A 1 80 ? -9.259 -4.154 13.987 1.00 97.31 80 ASP A C 1
ATOM 644 O O . ASP A 1 80 ? -8.660 -5.062 13.404 1.00 97.31 80 ASP A O 1
ATOM 648 N N . LEU A 1 81 ? -8.659 -3.432 14.940 1.00 96.50 81 LEU A N 1
ATOM 649 C CA . LEU A 1 81 ? -7.277 -3.671 15.381 1.00 96.50 81 LEU A CA 1
ATOM 650 C C . LEU A 1 81 ? -7.102 -5.008 16.110 1.00 96.50 81 LEU A C 1
ATOM 652 O O . LEU A 1 81 ? -6.005 -5.573 16.109 1.00 96.50 81 LEU A O 1
ATOM 656 N N . GLN A 1 82 ? -8.172 -5.510 16.719 1.00 95.94 82 GLN A N 1
ATOM 657 C CA . GLN A 1 82 ? -8.228 -6.783 17.426 1.00 95.94 82 GLN A CA 1
ATOM 658 C C . GLN A 1 82 ? -8.477 -7.951 16.462 1.00 95.94 82 GLN A C 1
ATOM 660 O O . GLN A 1 82 ? -8.302 -9.104 16.845 1.00 95.94 82 GLN A O 1
ATOM 665 N N . GLY A 1 83 ? -8.780 -7.658 15.194 1.00 94.81 83 GLY A N 1
ATOM 666 C CA . GLY A 1 83 ? -9.056 -8.648 14.161 1.00 94.81 83 GLY A CA 1
ATOM 667 C C . GLY A 1 83 ? -10.499 -9.133 14.168 1.00 94.81 83 GLY A C 1
ATOM 668 O O . GLY A 1 83 ? -10.791 -10.137 13.517 1.00 94.81 83 GLY A O 1
ATOM 669 N N . GLU A 1 84 ? -11.396 -8.430 14.856 1.00 96.38 84 GLU A N 1
ATOM 670 C CA . GLU A 1 84 ? -12.812 -8.760 14.872 1.00 96.38 84 GLU A CA 1
ATOM 671 C C . GLU A 1 84 ? -13.513 -8.191 13.631 1.00 96.38 84 GLU A C 1
ATOM 673 O O . GLU A 1 84 ? -13.198 -7.082 13.182 1.00 96.38 84 GLU A O 1
ATOM 678 N N . PRO A 1 85 ? -14.459 -8.927 13.019 1.00 96.31 85 PRO A N 1
ATOM 679 C CA . PRO A 1 85 ? -15.160 -8.451 11.837 1.00 96.31 85 PRO A CA 1
ATOM 680 C C . PRO A 1 85 ? -16.134 -7.319 12.188 1.00 96.31 85 PRO A C 1
ATOM 682 O O . PRO A 1 85 ? -17.093 -7.529 12.926 1.00 96.31 85 PRO A O 1
ATOM 685 N N . CYS A 1 86 ? -15.955 -6.149 11.583 1.00 96.25 86 CYS A N 1
ATOM 686 C CA . CYS A 1 86 ? -16.704 -4.930 11.923 1.00 96.25 86 CYS A CA 1
ATOM 687 C C . CYS A 1 86 ? -17.438 -4.292 10.731 1.00 96.25 86 CYS A C 1
ATOM 689 O O . CYS A 1 86 ? -18.050 -3.234 10.852 1.00 96.25 86 CYS A O 1
ATOM 691 N N . GLY A 1 87 ? -17.407 -4.923 9.555 1.00 93.88 87 GLY A N 1
ATOM 692 C CA . GLY A 1 87 ? -18.087 -4.383 8.384 1.00 93.88 87 GLY A CA 1
ATOM 693 C C . GLY A 1 87 ? -17.868 -5.185 7.112 1.00 93.88 87 GLY A C 1
ATOM 694 O O . GLY A 1 87 ? -17.288 -6.274 7.119 1.00 93.88 87 GLY A O 1
ATOM 695 N N . VAL A 1 88 ? -18.330 -4.620 5.999 1.00 95.50 88 VAL A N 1
ATOM 696 C CA . VAL A 1 88 ? -18.281 -5.235 4.668 1.00 95.50 88 VAL A CA 1
ATOM 697 C C . VAL A 1 88 ? -17.529 -4.314 3.709 1.00 95.50 88 VAL A C 1
ATOM 699 O O . VAL A 1 88 ? -17.638 -3.092 3.785 1.00 95.50 88 VAL A O 1
ATOM 702 N N . VAL A 1 89 ? -16.752 -4.905 2.805 1.00 95.19 89 VAL A N 1
ATOM 703 C CA . VAL A 1 89 ? -16.133 -4.203 1.678 1.00 95.19 89 VAL A CA 1
ATOM 704 C C . VAL A 1 89 ? -17.135 -4.175 0.525 1.00 95.19 89 VAL A C 1
ATOM 706 O O . VAL A 1 89 ? -17.562 -5.224 0.027 1.00 95.19 89 VAL A O 1
ATOM 709 N N . SER A 1 90 ? -17.525 -2.976 0.103 1.00 94.81 90 SER A N 1
ATOM 710 C CA . SER A 1 90 ? -18.463 -2.778 -1.006 1.00 94.81 90 SER A CA 1
ATOM 711 C C . SER A 1 90 ? -17.839 -3.133 -2.363 1.00 94.81 90 SER A C 1
ATOM 713 O O . SER A 1 90 ? -16.618 -3.196 -2.511 1.00 94.81 90 SER A O 1
ATOM 715 N N . SER A 1 91 ? -18.667 -3.344 -3.392 1.00 93.06 91 SER A N 1
ATOM 716 C CA . SER A 1 91 ? -18.180 -3.563 -4.766 1.00 93.06 91 SER A CA 1
ATOM 717 C C . SER A 1 91 ? -17.346 -2.389 -5.278 1.00 93.06 91 SER A C 1
ATOM 719 O O . SER A 1 91 ? -16.266 -2.606 -5.815 1.00 93.06 91 SER A O 1
ATOM 721 N N . LYS A 1 92 ? -17.797 -1.156 -5.024 1.00 92.94 92 LYS A N 1
ATOM 722 C CA . LYS A 1 92 ? -17.102 0.072 -5.429 1.00 92.94 92 LYS A CA 1
ATOM 723 C C . LYS A 1 92 ? -15.705 0.179 -4.813 1.00 92.94 92 LYS A C 1
ATOM 725 O O . LYS A 1 92 ? -14.758 0.598 -5.469 1.00 92.94 92 LYS A O 1
ATOM 730 N N . GLU A 1 93 ? -15.558 -0.219 -3.553 1.00 92.69 93 GLU A N 1
ATOM 731 C CA . GLU A 1 93 ? -14.255 -0.227 -2.878 1.00 92.69 93 GLU A CA 1
ATOM 732 C C . GLU A 1 93 ? -13.342 -1.334 -3.404 1.00 92.69 93 GLU A C 1
ATOM 734 O O . GLU A 1 93 ? -12.136 -1.117 -3.526 1.00 92.69 93 GLU A O 1
ATOM 739 N N . ARG A 1 94 ? -13.903 -2.498 -3.761 1.00 93.75 94 ARG A N 1
ATOM 740 C CA . ARG A 1 94 ? -13.144 -3.554 -4.444 1.00 93.75 94 ARG A CA 1
ATOM 741 C C . ARG A 1 94 ? -12.625 -3.068 -5.793 1.00 93.75 94 ARG A C 1
ATOM 743 O O . ARG A 1 94 ? -11.444 -3.247 -6.069 1.00 93.75 94 ARG A O 1
ATOM 750 N N . GLU A 1 95 ? -13.466 -2.427 -6.599 1.00 93.50 95 GLU A N 1
ATOM 751 C CA . GLU A 1 95 ? -13.082 -1.855 -7.898 1.00 93.50 95 GLU A CA 1
ATOM 752 C C . GLU A 1 95 ? -11.952 -0.828 -7.742 1.00 93.50 95 GLU A C 1
ATOM 754 O O . GLU A 1 95 ? -10.893 -0.981 -8.353 1.00 93.50 95 GLU A O 1
ATOM 759 N N . ALA A 1 96 ? -12.103 0.132 -6.824 1.00 91.94 96 ALA A N 1
ATOM 760 C CA . ALA A 1 96 ? -11.055 1.107 -6.519 1.00 91.94 96 ALA A CA 1
ATOM 761 C C . ALA A 1 96 ? -9.750 0.442 -6.030 1.00 91.94 96 ALA A C 1
ATOM 763 O O . ALA A 1 96 ? -8.646 0.879 -6.365 1.00 91.94 96 ALA A O 1
ATOM 764 N N . GLY A 1 97 ? -9.854 -0.645 -5.257 1.00 93.25 97 GLY A N 1
ATOM 765 C CA . GLY A 1 97 ? -8.711 -1.454 -4.833 1.00 93.25 97 GLY A CA 1
ATOM 766 C C . GLY A 1 97 ? -7.973 -2.108 -6.006 1.00 93.25 97 GLY A C 1
ATOM 767 O O . GLY A 1 97 ? -6.739 -2.103 -6.022 1.00 93.25 97 GLY A O 1
ATOM 768 N N . VAL A 1 98 ? -8.704 -2.627 -7.002 1.00 93.75 98 VAL A N 1
ATOM 769 C CA . VAL A 1 98 ? -8.132 -3.213 -8.228 1.00 93.75 98 VAL A CA 1
ATOM 770 C C . VAL A 1 98 ? -7.384 -2.152 -9.028 1.00 93.75 98 VAL A C 1
ATOM 772 O O . VAL A 1 98 ? -6.224 -2.371 -9.386 1.00 93.75 98 VAL A O 1
ATOM 775 N N . GLU A 1 99 ? -8.008 -0.999 -9.272 1.00 93.75 99 GLU A N 1
ATOM 776 C CA . GLU A 1 99 ? -7.392 0.114 -10.003 1.00 93.75 99 GLU A CA 1
ATOM 777 C C . GLU A 1 99 ? -6.096 0.557 -9.323 1.00 93.75 99 GLU A C 1
ATOM 779 O O . GLU A 1 99 ? -5.028 0.602 -9.944 1.00 93.75 99 GLU A O 1
ATOM 784 N N . ARG A 1 100 ? -6.153 0.776 -8.005 1.00 94.44 100 ARG A N 1
ATOM 785 C CA . ARG A 1 100 ? -4.990 1.215 -7.239 1.00 94.44 100 ARG A CA 1
ATOM 786 C C . ARG A 1 100 ? -3.866 0.182 -7.233 1.00 94.44 100 ARG A C 1
ATOM 788 O O . ARG A 1 100 ? -2.687 0.545 -7.315 1.00 94.44 100 ARG A O 1
ATOM 795 N N . LEU A 1 101 ? -4.204 -1.105 -7.140 1.00 94.31 101 LEU A N 1
ATOM 796 C CA . LEU A 1 101 ? -3.232 -2.193 -7.218 1.00 94.31 101 LEU A CA 1
ATOM 797 C C . LEU A 1 101 ? -2.551 -2.216 -8.592 1.00 94.31 101 LEU A C 1
ATOM 799 O O . LEU A 1 101 ? -1.321 -2.304 -8.659 1.00 94.31 101 LEU A O 1
ATOM 803 N N . ALA A 1 102 ? -3.322 -2.086 -9.673 1.00 91.38 102 ALA A N 1
ATOM 804 C CA . ALA A 1 102 ? -2.802 -2.049 -11.035 1.00 91.38 102 ALA A CA 1
ATOM 805 C C . ALA A 1 102 ? -1.830 -0.874 -11.241 1.00 91.38 102 ALA A C 1
ATOM 807 O O . ALA A 1 102 ? -0.705 -1.082 -11.708 1.00 91.38 102 ALA A O 1
ATOM 808 N N . GLU A 1 103 ? -2.197 0.336 -10.810 1.00 90.75 103 GLU A N 1
ATOM 809 C CA . GLU A 1 103 ? -1.331 1.523 -10.861 1.00 90.75 103 GLU A CA 1
ATOM 810 C C . GLU A 1 103 ? -0.016 1.327 -10.097 1.00 90.75 103 GLU A C 1
ATOM 812 O O . GLU A 1 103 ? 1.076 1.654 -10.587 1.00 90.75 103 GLU A O 1
ATOM 817 N N . LEU A 1 104 ? -0.100 0.784 -8.879 1.00 90.38 104 LEU A N 1
ATOM 818 C CA . LEU A 1 104 ? 1.058 0.556 -8.024 1.00 90.38 104 LEU A CA 1
ATOM 819 C C . LEU A 1 104 ? 2.023 -0.451 -8.659 1.00 90.38 104 LEU A C 1
ATOM 821 O O . LEU A 1 104 ? 3.240 -0.226 -8.675 1.00 90.38 104 LEU A O 1
ATOM 825 N N . LEU A 1 105 ? 1.500 -1.555 -9.194 1.00 89.50 105 LEU A N 1
ATOM 826 C CA . LEU A 1 105 ? 2.299 -2.582 -9.861 1.00 89.50 105 LEU A CA 1
ATOM 827 C C . LEU A 1 105 ? 2.924 -2.055 -11.158 1.00 89.50 105 LEU A C 1
ATOM 829 O O . LEU A 1 105 ? 4.122 -2.270 -11.374 1.00 89.50 105 LEU A O 1
ATOM 833 N N . ALA A 1 106 ? 2.179 -1.294 -11.962 1.00 86.88 106 ALA A N 1
ATOM 834 C CA . ALA A 1 106 ? 2.697 -0.640 -13.164 1.00 86.88 106 ALA A CA 1
ATOM 835 C C . ALA A 1 106 ? 3.847 0.325 -12.827 1.00 86.88 106 ALA A C 1
ATOM 837 O O . ALA A 1 106 ? 4.926 0.261 -13.427 1.00 86.88 106 ALA A O 1
ATOM 838 N N . THR A 1 107 ? 3.678 1.153 -11.794 1.00 86.44 107 THR A N 1
ATOM 839 C CA . THR A 1 107 ? 4.707 2.095 -11.321 1.00 86.44 107 THR A CA 1
ATOM 840 C C . THR A 1 107 ? 5.971 1.371 -10.850 1.00 86.44 107 THR A C 1
ATOM 842 O O . THR A 1 107 ? 7.100 1.751 -11.198 1.00 86.44 107 THR A O 1
ATOM 845 N N . ARG A 1 108 ? 5.813 0.286 -10.082 1.00 88.00 108 ARG A N 1
ATOM 846 C CA . ARG A 1 108 ? 6.931 -0.552 -9.616 1.00 88.00 108 ARG A CA 1
ATOM 847 C C . ARG A 1 108 ? 7.658 -1.216 -10.778 1.00 88.00 108 ARG A C 1
ATOM 849 O O . ARG A 1 108 ? 8.892 -1.232 -10.793 1.00 88.00 108 ARG A O 1
ATOM 856 N N . TRP A 1 109 ? 6.921 -1.722 -11.761 1.00 83.44 109 TRP A N 1
ATOM 857 C CA . TRP A 1 109 ? 7.489 -2.323 -12.962 1.00 83.44 109 TRP A CA 1
ATOM 858 C C . TRP A 1 109 ? 8.307 -1.310 -13.770 1.00 83.44 109 TRP A C 1
ATOM 860 O O . TRP A 1 109 ? 9.473 -1.573 -14.080 1.00 83.44 109 TRP A O 1
ATOM 870 N N . MET A 1 110 ? 7.767 -0.113 -14.014 1.00 83.06 110 MET A N 1
ATOM 871 C CA . MET A 1 110 ? 8.482 0.969 -14.704 1.00 83.06 110 MET A CA 1
ATOM 872 C C . MET A 1 110 ? 9.755 1.389 -13.960 1.00 83.06 110 MET A C 1
ATOM 874 O O . MET A 1 110 ? 10.816 1.567 -14.569 1.00 83.06 110 MET A O 1
ATOM 878 N N . SER A 1 111 ? 9.695 1.464 -12.630 1.00 84.25 111 SER A N 1
ATOM 879 C CA . SER A 1 111 ? 10.856 1.768 -11.787 1.00 84.25 111 SER A CA 1
ATOM 880 C C . SER A 1 111 ? 11.928 0.674 -11.864 1.00 84.25 111 SER A C 1
ATOM 882 O O . SER A 1 111 ? 13.114 0.970 -12.053 1.00 84.25 111 SER A O 1
ATOM 884 N N . LYS A 1 112 ? 11.525 -0.604 -11.793 1.00 82.06 112 LYS A N 1
ATOM 885 C CA . LYS A 1 112 ? 12.419 -1.761 -11.975 1.00 82.06 112 LYS A CA 1
ATOM 886 C C . LYS A 1 112 ? 13.081 -1.713 -13.350 1.00 82.06 112 LYS A C 1
ATOM 888 O O . LYS A 1 112 ? 14.299 -1.873 -13.451 1.00 82.06 112 LYS A O 1
ATOM 893 N N . LYS A 1 113 ? 12.307 -1.399 -14.391 1.00 82.19 113 LYS A N 1
ATOM 894 C CA . LYS A 1 113 ? 12.786 -1.243 -15.766 1.00 82.19 113 LYS A CA 1
ATOM 895 C C . LYS A 1 113 ? 13.848 -0.146 -15.873 1.00 82.19 113 LYS A C 1
ATOM 897 O O . LYS A 1 113 ? 14.958 -0.397 -16.341 1.00 82.19 113 LYS A O 1
ATOM 902 N N . LYS A 1 114 ? 13.592 1.045 -15.338 1.00 82.88 114 LYS A N 1
ATOM 903 C CA . LYS A 1 114 ? 14.588 2.131 -15.306 1.00 82.88 114 LYS A CA 1
ATOM 904 C C . LYS A 1 114 ? 15.886 1.719 -14.594 1.00 82.88 114 LYS A C 1
ATOM 906 O O . LYS A 1 114 ? 16.977 1.999 -15.093 1.00 82.88 114 LYS A O 1
ATOM 911 N N . ARG A 1 115 ? 15.788 1.013 -13.462 1.00 81.06 115 ARG A N 1
ATOM 912 C CA . ARG A 1 115 ? 16.948 0.558 -12.675 1.00 81.06 115 ARG A CA 1
ATOM 913 C C . ARG A 1 115 ? 17.805 -0.470 -13.420 1.00 81.06 115 ARG A C 1
ATOM 915 O O . ARG A 1 115 ? 19.027 -0.335 -13.419 1.00 81.06 115 ARG A O 1
ATOM 922 N N . VAL A 1 116 ? 17.186 -1.456 -14.070 1.00 81.12 116 VAL A N 1
ATOM 923 C CA . VAL A 1 116 ? 17.901 -2.479 -14.857 1.00 81.12 116 VAL A CA 1
ATOM 924 C C . VAL A 1 116 ? 18.665 -1.838 -16.016 1.00 81.12 116 VAL A C 1
ATOM 926 O O . VAL A 1 116 ? 19.854 -2.108 -16.173 1.00 81.12 116 VAL A O 1
ATOM 929 N N . ARG A 1 117 ? 18.035 -0.917 -16.760 1.00 82.44 117 ARG A N 1
ATOM 930 C CA . ARG A 1 117 ? 18.705 -0.154 -17.830 1.00 82.44 117 ARG A CA 1
ATOM 931 C C . ARG A 1 117 ? 19.907 0.626 -17.306 1.00 82.44 117 ARG A C 1
ATOM 933 O O . ARG A 1 117 ? 20.999 0.482 -17.839 1.00 82.44 117 ARG A O 1
ATOM 940 N N . LYS A 1 118 ? 19.738 1.384 -16.216 1.00 84.62 118 L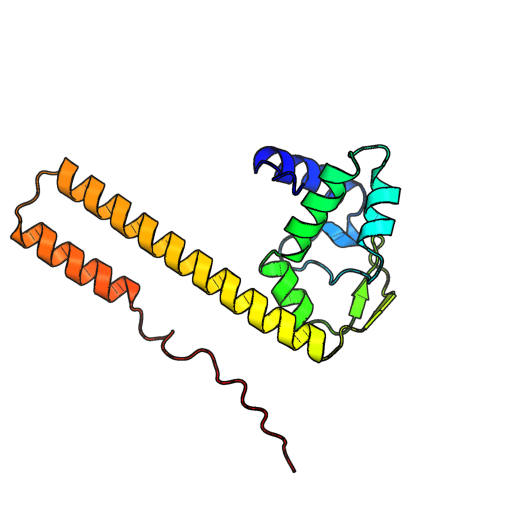YS A N 1
ATOM 941 C CA . LYS A 1 118 ? 20.832 2.167 -15.614 1.00 84.62 118 LYS A CA 1
ATOM 942 C C . LYS A 1 118 ? 22.011 1.283 -15.193 1.00 84.62 118 LYS A C 1
ATOM 944 O O . LYS A 1 118 ? 23.161 1.678 -15.379 1.00 84.62 118 LYS A O 1
ATOM 949 N N . LEU A 1 119 ? 21.738 0.103 -14.632 1.00 82.56 119 LEU A N 1
ATOM 950 C CA . LEU A 1 119 ? 22.777 -0.850 -14.240 1.00 82.56 119 LEU A CA 1
ATOM 951 C C . LEU A 1 119 ? 23.508 -1.428 -15.458 1.00 82.56 119 LEU A C 1
ATOM 953 O O . LEU A 1 119 ? 24.737 -1.461 -15.448 1.00 82.56 119 LEU A O 1
ATOM 957 N N . ALA A 1 120 ? 22.772 -1.831 -16.498 1.00 82.31 120 ALA A N 1
ATOM 958 C CA . ALA A 1 120 ? 23.348 -2.310 -17.752 1.00 82.31 120 ALA A CA 1
ATOM 959 C C . ALA A 1 120 ? 24.252 -1.240 -18.383 1.00 82.31 120 ALA A C 1
ATOM 961 O O . ALA A 1 120 ? 25.430 -1.503 -18.597 1.00 82.31 120 ALA A O 1
ATOM 962 N N . SER A 1 121 ? 23.769 -0.003 -18.546 1.00 83.75 121 SER A N 1
ATOM 963 C CA . SER A 1 121 ? 24.574 1.104 -19.084 1.00 83.75 121 SER A CA 1
ATOM 964 C C . SER A 1 121 ? 25.820 1.396 -18.246 1.00 83.75 121 SER A C 1
ATOM 966 O O . SER A 1 121 ? 26.889 1.633 -18.798 1.00 83.75 121 SER A O 1
ATOM 968 N N . LYS A 1 122 ? 25.725 1.353 -16.906 1.00 85.69 122 LYS A N 1
ATOM 969 C CA . LYS A 1 122 ? 26.896 1.538 -16.029 1.00 85.69 122 LYS A CA 1
ATOM 970 C C . LYS A 1 122 ? 27.933 0.427 -16.225 1.00 85.69 122 LYS A C 1
ATOM 972 O O . LYS A 1 122 ? 29.123 0.719 -16.198 1.00 85.69 122 LYS A O 1
ATOM 977 N N . ARG A 1 123 ? 27.495 -0.824 -16.402 1.00 87.88 123 ARG A N 1
ATOM 978 C CA . ARG A 1 123 ? 28.388 -1.967 -16.648 1.00 87.88 123 ARG A CA 1
ATOM 979 C C . ARG A 1 123 ? 29.036 -1.901 -18.028 1.00 87.88 123 ARG A C 1
ATOM 981 O O . ARG A 1 123 ? 30.242 -2.078 -18.098 1.00 87.88 123 ARG A O 1
ATOM 988 N N . MET A 1 124 ? 28.272 -1.580 -19.073 1.00 86.50 124 MET A N 1
ATOM 989 C CA . MET A 1 124 ? 28.804 -1.416 -20.433 1.00 86.50 124 MET A CA 1
ATOM 990 C C . MET A 1 124 ? 29.886 -0.331 -20.480 1.00 86.50 124 MET A C 1
ATOM 992 O O . MET A 1 124 ? 30.966 -0.590 -20.988 1.00 86.50 124 MET A O 1
ATOM 996 N N . ARG A 1 125 ? 29.648 0.826 -19.839 1.00 87.00 125 ARG A N 1
ATOM 997 C CA . ARG A 1 125 ? 30.664 1.887 -19.706 1.00 87.00 125 ARG A CA 1
ATOM 998 C C . ARG A 1 125 ? 31.905 1.454 -18.929 1.00 87.00 125 ARG A C 1
ATOM 1000 O O . ARG A 1 125 ? 33.000 1.863 -19.266 1.00 87.00 125 ARG A O 1
ATOM 1007 N N . ARG A 1 126 ? 31.739 0.665 -17.862 1.00 93.00 126 ARG A N 1
ATOM 1008 C CA . ARG A 1 126 ? 32.873 0.177 -17.059 1.00 93.00 126 ARG A CA 1
ATOM 1009 C C . ARG A 1 126 ? 33.761 -0.790 -17.846 1.00 93.00 126 ARG A C 1
ATOM 1011 O O . ARG A 1 126 ? 34.956 -0.819 -17.603 1.00 93.00 126 ARG A O 1
ATOM 1018 N N . LEU A 1 127 ? 33.160 -1.612 -18.700 1.00 93.06 127 LEU A N 1
ATOM 1019 C CA . LEU A 1 127 ? 33.855 -2.636 -19.480 1.00 93.06 127 LEU A CA 1
ATOM 1020 C C . LEU A 1 127 ? 34.374 -2.118 -20.829 1.00 93.06 127 LEU A C 1
ATOM 1022 O O . LEU A 1 127 ? 34.916 -2.918 -21.578 1.00 93.06 127 LEU A O 1
ATOM 1026 N N . ASP A 1 128 ? 34.162 -0.832 -21.132 1.00 92.62 128 ASP A N 1
ATOM 1027 C CA . ASP A 1 128 ? 34.517 -0.186 -22.402 1.00 92.62 128 ASP A CA 1
ATOM 1028 C C . ASP A 1 128 ? 34.150 -1.031 -23.633 1.00 92.62 128 ASP A C 1
ATOM 1030 O O . ASP A 1 128 ? 34.953 -1.308 -24.521 1.00 92.62 128 ASP A O 1
ATOM 1034 N N . LEU A 1 129 ? 32.916 -1.547 -23.632 1.00 89.94 129 LEU A N 1
ATOM 1035 C CA . LEU A 1 129 ? 32.491 -2.477 -24.671 1.00 89.94 129 LEU A CA 1
ATOM 1036 C C . LEU A 1 129 ? 32.389 -1.769 -26.030 1.00 89.94 129 LEU A C 1
ATOM 1038 O O . LEU A 1 129 ? 31.855 -0.656 -26.093 1.00 89.94 129 LEU A O 1
ATOM 1042 N N . PRO A 1 130 ? 32.755 -2.456 -27.128 1.00 94.00 130 PRO A N 1
ATOM 1043 C CA . PRO A 1 130 ? 32.508 -1.971 -28.478 1.00 94.00 130 PRO A CA 1
ATOM 1044 C C . PRO A 1 130 ? 31.048 -1.543 -28.698 1.00 94.00 130 PRO A C 1
ATOM 1046 O O . PRO A 1 130 ? 30.102 -2.111 -28.134 1.00 94.00 130 PRO A O 1
ATOM 1049 N N . VAL A 1 131 ? 30.853 -0.517 -29.531 1.00 90.06 131 VAL A N 1
ATOM 1050 C CA . VAL A 1 131 ? 29.543 0.121 -29.764 1.00 90.06 131 VAL A CA 1
ATOM 1051 C C . VAL A 1 131 ? 28.501 -0.872 -30.295 1.00 90.06 131 VAL A C 1
ATOM 1053 O O . VAL A 1 131 ? 27.323 -0.801 -29.932 1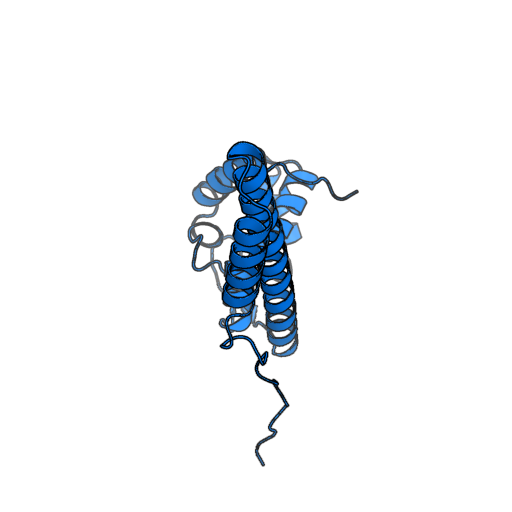.00 90.06 131 VAL A O 1
ATOM 1056 N N . ASP A 1 132 ? 28.913 -1.826 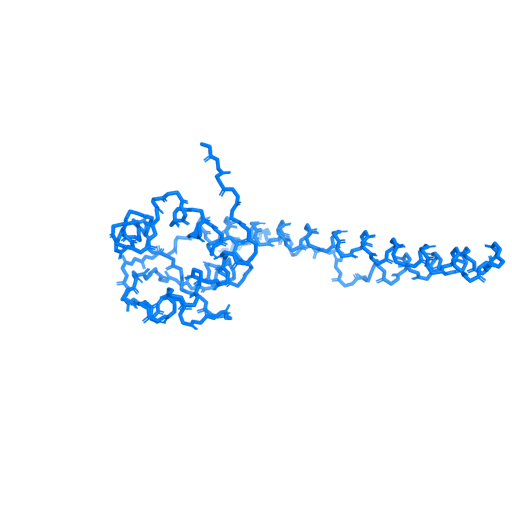-31.126 1.00 93.38 132 ASP A N 1
ATOM 1057 C CA . ASP A 1 132 ? 28.063 -2.883 -31.678 1.00 93.38 132 ASP A CA 1
ATOM 1058 C C . ASP A 1 132 ? 27.581 -3.866 -30.596 1.00 93.38 132 ASP A C 1
ATOM 1060 O O . ASP A 1 132 ? 26.399 -4.231 -30.571 1.00 93.38 132 ASP A O 1
ATOM 1064 N N . VAL A 1 133 ? 28.451 -4.224 -29.646 1.00 89.81 133 VAL A N 1
ATOM 1065 C CA . VAL A 1 133 ? 28.107 -5.057 -28.484 1.00 89.81 133 VAL A CA 1
ATOM 1066 C C . VAL A 1 133 ? 27.122 -4.321 -27.579 1.00 89.81 133 VAL A C 1
ATOM 1068 O O . VAL A 1 133 ? 26.102 -4.896 -27.187 1.00 89.81 133 VAL A O 1
ATOM 1071 N N . CYS A 1 134 ? 27.360 -3.034 -27.308 1.00 87.25 134 CYS A N 1
ATOM 1072 C CA . CYS A 1 134 ? 26.435 -2.192 -26.545 1.00 87.25 134 CYS A CA 1
ATOM 1073 C C . CYS A 1 134 ? 25.042 -2.156 -27.191 1.00 87.25 134 CYS A C 1
ATOM 1075 O O . CYS A 1 134 ? 24.039 -2.415 -26.522 1.00 87.25 134 CYS A O 1
ATOM 1077 N N . ARG A 1 135 ? 24.975 -1.931 -28.510 1.00 88.69 135 ARG A N 1
ATOM 1078 C CA . ARG A 1 135 ? 23.717 -1.909 -29.274 1.00 88.69 135 ARG A CA 1
ATOM 1079 C C . ARG A 1 135 ? 22.981 -3.252 -29.200 1.00 88.69 135 ARG A C 1
ATOM 1081 O O . ARG A 1 135 ? 21.765 -3.280 -29.005 1.00 88.69 135 ARG A O 1
ATOM 1088 N N . ARG A 1 136 ? 23.699 -4.377 -29.303 1.00 89.88 136 ARG A N 1
ATOM 1089 C CA . ARG A 1 136 ? 23.128 -5.729 -29.142 1.00 89.88 136 ARG A CA 1
ATOM 1090 C C . ARG A 1 136 ? 22.524 -5.935 -27.752 1.00 89.88 136 ARG A C 1
ATOM 1092 O O . ARG A 1 136 ? 21.397 -6.424 -27.645 1.00 89.88 136 ARG A O 1
ATOM 1099 N N . ILE A 1 137 ? 23.236 -5.533 -26.700 1.00 85.44 137 ILE A N 1
ATOM 1100 C CA . ILE A 1 137 ? 22.763 -5.638 -25.313 1.00 85.44 137 ILE A CA 1
ATOM 1101 C C . ILE A 1 137 ? 21.505 -4.788 -25.105 1.00 85.44 137 ILE A C 1
ATOM 1103 O O . ILE A 1 137 ? 20.540 -5.268 -24.511 1.00 85.44 137 ILE A O 1
ATOM 1107 N N . GLU A 1 138 ? 21.465 -3.560 -25.623 1.00 85.25 138 GLU A N 1
ATOM 1108 C CA . GLU A 1 138 ? 20.293 -2.683 -25.512 1.00 85.25 138 GLU A CA 1
ATOM 1109 C C . GLU A 1 138 ? 19.041 -3.287 -26.157 1.00 85.25 138 GLU A C 1
ATOM 1111 O O . GLU A 1 138 ? 17.965 -3.254 -25.551 1.00 85.25 138 GLU A O 1
ATOM 1116 N N . VAL A 1 139 ? 19.177 -3.909 -27.332 1.00 86.12 139 VAL A N 1
ATOM 1117 C CA . VAL A 1 139 ? 18.076 -4.618 -28.006 1.00 86.12 139 VAL A CA 1
ATOM 1118 C C . VAL A 1 139 ? 17.582 -5.802 -27.172 1.00 86.12 139 VAL A C 1
ATOM 1120 O O . VAL A 1 139 ? 16.372 -5.974 -27.008 1.00 86.12 139 VAL A O 1
ATOM 1123 N N . ILE A 1 140 ? 18.490 -6.612 -26.616 1.00 83.81 140 ILE A N 1
ATOM 1124 C CA . ILE A 1 140 ? 18.129 -7.760 -25.767 1.00 83.81 140 ILE A CA 1
ATOM 1125 C C . ILE A 1 140 ? 17.413 -7.282 -24.499 1.00 83.81 140 ILE A C 1
ATOM 1127 O O . ILE A 1 140 ? 16.339 -7.788 -24.168 1.00 83.81 140 ILE A O 1
ATOM 1131 N N . VAL A 1 141 ? 17.954 -6.265 -23.823 1.00 78.75 141 VAL A N 1
ATOM 1132 C CA . VAL A 1 141 ? 17.337 -5.659 -22.635 1.00 78.75 141 VAL A CA 1
ATOM 1133 C C . VAL A 1 141 ? 15.952 -5.114 -22.978 1.00 78.75 141 VAL A C 1
ATOM 1135 O O . VAL A 1 141 ? 15.004 -5.370 -22.242 1.00 78.75 141 VAL A O 1
ATOM 1138 N N . ALA A 1 142 ? 15.784 -4.420 -24.106 1.00 76.50 142 ALA A N 1
ATOM 1139 C CA . ALA A 1 142 ? 14.479 -3.935 -24.544 1.00 76.50 142 ALA A CA 1
ATOM 1140 C C . ALA A 1 142 ? 13.475 -5.078 -24.773 1.00 76.50 142 ALA A C 1
ATOM 1142 O O . ALA A 1 142 ? 12.346 -4.973 -24.298 1.00 76.50 142 ALA A O 1
ATOM 1143 N N . LYS A 1 143 ? 13.884 -6.178 -25.420 1.00 75.69 143 LYS A N 1
ATOM 1144 C CA . LYS A 1 143 ? 13.030 -7.355 -25.663 1.00 75.69 143 LYS A CA 1
ATOM 1145 C C . LYS A 1 143 ? 12.603 -8.049 -24.367 1.00 75.69 143 LYS A C 1
ATOM 1147 O O . LYS A 1 143 ? 11.412 -8.278 -24.176 1.00 75.69 143 LYS A O 1
ATOM 1152 N N . LEU A 1 144 ? 13.534 -8.310 -23.447 1.00 70.62 144 LEU A N 1
ATOM 1153 C CA . LEU A 1 144 ? 13.234 -8.932 -22.145 1.00 70.62 144 LEU A CA 1
ATOM 1154 C C . LEU A 1 144 ? 12.315 -8.057 -21.275 1.00 70.62 144 LEU A C 1
ATOM 1156 O O . LEU A 1 144 ? 11.530 -8.552 -20.473 1.00 70.62 144 LEU A O 1
ATOM 1160 N N . MET A 1 145 ? 12.377 -6.737 -21.454 1.00 66.12 145 MET A N 1
ATOM 1161 C CA . MET A 1 145 ? 11.522 -5.763 -20.769 1.00 66.12 145 MET A CA 1
ATOM 1162 C C . MET A 1 145 ? 10.151 -5.547 -21.405 1.00 66.12 145 MET A C 1
ATOM 1164 O O . MET A 1 145 ? 9.391 -4.711 -20.915 1.00 66.12 145 MET A O 1
ATOM 1168 N N . VAL A 1 146 ? 9.871 -6.206 -22.524 1.00 60.81 146 VAL A N 1
ATOM 1169 C CA . VAL A 1 146 ? 8.597 -6.149 -23.253 1.00 60.81 146 VAL A CA 1
ATOM 1170 C C . VAL A 1 146 ? 7.866 -7.488 -23.114 1.00 60.81 146 VAL A C 1
ATOM 1172 O O . VAL A 1 146 ? 6.976 -7.752 -23.912 1.00 60.81 146 VAL A O 1
ATOM 1175 N N . ASN A 1 147 ? 8.228 -8.330 -22.127 1.00 50.97 147 ASN A N 1
ATOM 1176 C CA . ASN A 1 147 ? 7.688 -9.687 -22.021 1.00 50.97 147 ASN A CA 1
ATOM 1177 C C . ASN A 1 147 ? 6.168 -9.711 -22.276 1.00 50.97 147 ASN A C 1
ATOM 1179 O O . ASN A 1 147 ? 5.406 -8.967 -21.652 1.00 50.97 147 ASN A O 1
ATOM 1183 N N . LYS A 1 148 ? 5.797 -10.472 -23.313 1.00 46.53 148 LYS A N 1
ATOM 1184 C CA . LYS A 1 148 ? 4.578 -10.313 -24.121 1.00 46.53 148 LYS A CA 1
ATOM 1185 C C . LYS A 1 148 ? 3.297 -10.705 -23.382 1.00 46.53 148 LYS A C 1
ATOM 1187 O O . LYS A 1 148 ? 2.224 -10.339 -23.850 1.00 46.53 148 LYS A O 1
ATOM 1192 N N . ASP A 1 149 ? 3.416 -11.339 -22.221 1.00 45.66 149 ASP A N 1
ATOM 1193 C CA . ASP A 1 149 ? 2.289 -11.812 -21.407 1.00 45.66 149 ASP A CA 1
ATOM 1194 C C . ASP A 1 149 ? 1.521 -10.672 -20.708 1.00 45.66 149 ASP A C 1
ATOM 1196 O O . ASP A 1 149 ? 0.458 -10.888 -20.141 1.00 45.66 149 ASP A O 1
ATOM 1200 N N . ALA A 1 150 ? 2.034 -9.437 -20.763 1.00 43.53 150 ALA A N 1
ATOM 1201 C CA . ALA A 1 150 ? 1.428 -8.254 -20.146 1.00 43.53 150 ALA A CA 1
ATOM 1202 C C . ALA A 1 150 ? 0.624 -7.366 -21.121 1.00 43.53 150 ALA A C 1
ATOM 1204 O O . ALA A 1 150 ? 0.320 -6.220 -20.790 1.00 43.53 150 ALA A O 1
ATOM 1205 N N . ARG A 1 151 ? 0.321 -7.826 -22.347 1.00 38.81 151 ARG A N 1
ATOM 1206 C CA . ARG A 1 151 ? -0.283 -6.961 -23.386 1.00 38.81 151 ARG A CA 1
ATOM 1207 C C . ARG A 1 151 ? -1.753 -6.595 -23.198 1.00 38.81 151 ARG A C 1
ATOM 1209 O O . ARG A 1 151 ? -2.250 -5.787 -23.971 1.00 38.81 151 ARG A O 1
ATOM 1216 N N . THR A 1 152 ? -2.404 -7.062 -22.147 1.00 38.22 152 THR A N 1
ATOM 1217 C CA . THR A 1 152 ? -3.729 -6.582 -21.755 1.00 38.22 152 THR A CA 1
ATOM 1218 C C . THR A 1 152 ? -3.839 -6.671 -20.241 1.00 38.22 152 THR A C 1
ATOM 1220 O O . THR A 1 152 ? -3.754 -7.763 -19.683 1.00 38.22 152 THR A O 1
ATOM 1223 N N . LEU A 1 153 ? -4.070 -5.538 -19.568 1.00 37.31 153 LEU A N 1
ATOM 1224 C CA . LEU A 1 153 ? -4.897 -5.593 -18.361 1.00 37.31 153 LEU A CA 1
ATOM 1225 C C . LEU A 1 153 ? -6.193 -6.302 -18.786 1.00 37.31 153 LEU A C 1
ATOM 1227 O O . LEU A 1 153 ? -6.704 -5.944 -19.853 1.00 37.31 153 LEU A O 1
ATOM 1231 N N . PRO A 1 154 ? -6.705 -7.307 -18.052 1.00 35.97 154 PRO A N 1
ATOM 1232 C CA . PRO A 1 154 ? -8.032 -7.819 -18.345 1.00 35.97 154 PRO A CA 1
ATOM 1233 C C . PRO A 1 154 ? -8.973 -6.617 -18.393 1.00 35.97 154 PRO A C 1
ATOM 1235 O O . PRO A 1 154 ? -9.048 -5.835 -17.444 1.00 35.97 154 PRO A O 1
ATOM 1238 N N . HIS A 1 155 ? -9.604 -6.416 -19.547 1.00 37.03 155 HIS A N 1
ATOM 1239 C CA . HIS A 1 155 ? -10.703 -5.481 -19.661 1.00 37.03 155 HIS A CA 1
ATOM 1240 C C . HIS A 1 155 ? -11.787 -6.047 -18.750 1.00 37.03 155 HIS A C 1
ATOM 1242 O O . HIS A 1 155 ? -12.468 -7.001 -19.118 1.00 37.03 155 HIS A O 1
ATOM 1248 N N . PHE A 1 156 ? -11.905 -5.513 -17.534 1.00 43.84 156 PHE A N 1
ATOM 1249 C CA . PHE A 1 156 ? -13.056 -5.753 -16.671 1.00 43.84 156 PHE A CA 1
ATOM 1250 C C . PHE A 1 156 ? -14.230 -4.944 -17.233 1.00 43.84 156 PHE A C 1
ATOM 1252 O O . PHE A 1 156 ? -14.734 -4.012 -16.616 1.00 43.84 156 PHE A O 1
ATOM 1259 N N . GLY A 1 157 ? -14.602 -5.270 -18.472 1.00 34.31 157 GLY A N 1
ATOM 1260 C CA . GLY A 1 157 ? -15.876 -4.898 -19.042 1.00 34.31 157 GLY A CA 1
ATOM 1261 C C . GLY A 1 157 ? -16.940 -5.618 -18.233 1.00 34.31 157 GLY A C 1
ATOM 1262 O O . GLY A 1 157 ? -16.860 -6.825 -18.000 1.00 34.31 157 GLY A O 1
ATOM 1263 N N . SER A 1 158 ? -17.893 -4.845 -17.739 1.00 43.94 158 SER A N 1
ATOM 1264 C CA . SER A 1 158 ? -19.069 -5.316 -17.035 1.00 43.94 158 SER A CA 1
ATOM 1265 C C . SER A 1 158 ? -19.909 -6.206 -17.952 1.00 43.94 158 SER A C 1
ATOM 1267 O O . SER A 1 158 ? -20.851 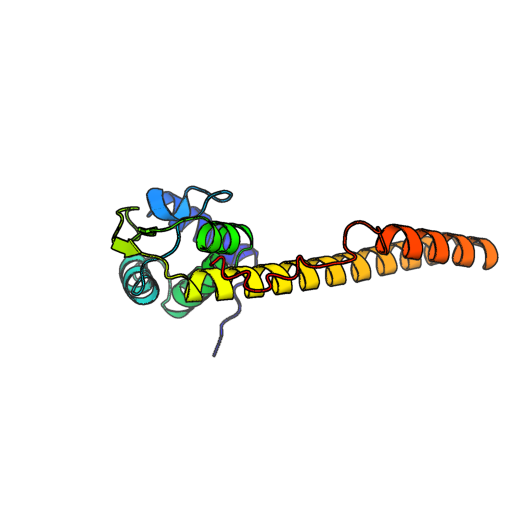-5.723 -18.580 1.00 43.94 158 SER A O 1
ATOM 1269 N N . ASP A 1 159 ? -19.607 -7.501 -18.013 1.00 39.06 159 ASP A N 1
ATOM 1270 C CA . ASP A 1 159 ? -20.560 -8.490 -18.511 1.00 39.06 159 ASP A CA 1
ATOM 1271 C C . ASP A 1 159 ? -21.646 -8.664 -17.448 1.00 39.06 159 ASP A C 1
ATOM 1273 O O . ASP A 1 159 ? -21.607 -9.530 -16.567 1.00 39.06 159 ASP A O 1
ATOM 1277 N N . ARG A 1 160 ? -22.633 -7.765 -17.524 1.00 44.38 160 ARG A N 1
ATOM 1278 C CA . ARG A 1 160 ? -23.975 -8.016 -17.013 1.00 44.38 160 ARG A CA 1
ATOM 1279 C C . ARG A 1 160 ? -24.502 -9.234 -17.768 1.00 44.38 160 ARG A C 1
ATOM 1281 O O . ARG A 1 160 ? -24.901 -9.123 -18.922 1.00 44.38 160 ARG A O 1
ATOM 1288 N N . ARG A 1 161 ? -24.477 -10.394 -17.118 1.00 40.91 161 ARG A N 1
ATOM 1289 C CA . ARG A 1 161 ? -25.267 -11.545 -17.551 1.00 40.91 161 ARG A CA 1
ATOM 1290 C C . ARG A 1 161 ? -26.745 -11.216 -17.328 1.00 40.91 161 ARG A C 1
ATOM 1292 O O . ARG A 1 161 ? -27.130 -10.952 -16.189 1.00 40.91 161 ARG A O 1
ATOM 1299 N N . ASN A 1 162 ? -27.507 -11.188 -18.422 1.00 38.41 162 ASN A N 1
ATOM 1300 C CA . ASN A 1 162 ? -28.932 -11.527 -18.405 1.00 38.41 162 ASN A CA 1
ATOM 1301 C C . ASN A 1 162 ? -29.082 -13.025 -18.130 1.00 38.41 162 ASN A C 1
ATOM 1303 O O . ASN A 1 162 ? -28.199 -13.786 -18.593 1.00 38.41 162 ASN A O 1
#

Radius of gyration: 21.19 Å; chains: 1; bounding box: 63×30×56 Å

InterPro domains:
  IPR016103 ProQ/FinO domain [PF04352] (9-108)
  IPR016103 ProQ/FinO domain [SM00945] (6-118)
  IPR036442 ProQ/FinO domain superfamily [G3DSA:1.10.1710.10] (2-123)
  IPR036442 ProQ/FinO domain superfamily [SSF48657] (7-115)

Foldseek 3Di:
DQDADDPVLLVVVLVVLCVQQVLQSVDPQAHFAADPCQLVVQCVSCVVPDHSNSSNNNVVVSCLDLSNLVNLLPDQFHAHSNNDTDGGRDPVSNVVSVVSSVVVVVVVLVVVLVVVVVVLVVVCVVVVDDPVVSVVVVVVSVVVSPPPPPVDDPPVDPPPDD

Secondary structure (DSSP, 8-state):
------HHHHHHHHHHHHHH-HHHHS-SSSPPPBPTTHHHHHHHHHTTTS-HHHHHHHHHHHHTSHHHHHHHHH-SEEE-TT--EEEE--HHHHHHHHHHHHHHHHHHHHHHHHHHHHHHHHHHHHTT--HHHHHHHHHHHHHHTT-GGGS-----------

pLDDT: mean 85.38, std 17.24, range [34.12, 97.56]